Pro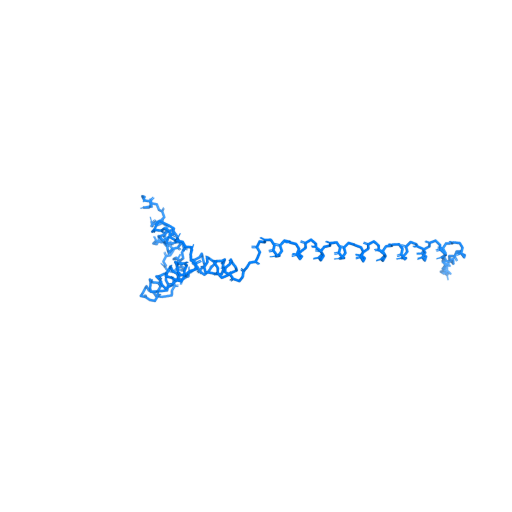tein AF-A0A8X6WKU8-F1 (afdb_monomer)

Structure (mmCIF, N/CA/C/O backbone):
data_AF-A0A8X6WKU8-F1
#
_entry.id   AF-A0A8X6WKU8-F1
#
loop_
_atom_site.group_PDB
_atom_site.id
_atom_site.type_symbol
_atom_site.label_atom_id
_atom_site.label_alt_id
_atom_site.label_comp_id
_atom_site.label_asym_id
_atom_site.label_entity_id
_atom_site.label_seq_id
_atom_site.pdbx_PDB_ins_code
_atom_site.Cartn_x
_atom_site.Cartn_y
_atom_site.Cartn_z
_atom_site.occupancy
_atom_site.B_iso_or_equiv
_atom_site.auth_seq_id
_atom_site.auth_comp_id
_atom_site.auth_asym_id
_atom_site.auth_atom_id
_atom_site.pdbx_PDB_model_num
ATOM 1 N N . MET A 1 1 ? 52.624 -45.228 4.695 1.00 42.59 1 MET A N 1
ATOM 2 C CA . MET A 1 1 ? 51.723 -44.140 4.248 1.00 42.59 1 MET A CA 1
ATOM 3 C C . MET A 1 1 ? 52.470 -43.246 3.261 1.00 42.59 1 MET A C 1
ATOM 5 O O . MET A 1 1 ? 53.367 -42.529 3.677 1.00 42.59 1 MET A O 1
ATOM 9 N N . ARG A 1 2 ? 52.172 -43.317 1.957 1.00 43.84 2 ARG A N 1
ATOM 10 C CA . ARG A 1 2 ? 52.645 -42.336 0.961 1.00 43.84 2 ARG A CA 1
ATOM 11 C C . ARG A 1 2 ? 51.427 -41.808 0.211 1.00 43.84 2 ARG A C 1
ATOM 13 O O . ARG A 1 2 ? 50.737 -42.576 -0.449 1.00 43.84 2 ARG A O 1
ATOM 20 N N . LEU A 1 3 ? 51.163 -40.515 0.365 1.00 50.28 3 LEU A N 1
ATOM 21 C CA . LEU A 1 3 ? 50.130 -39.777 -0.356 1.00 50.28 3 LEU A CA 1
ATOM 22 C C . LEU A 1 3 ? 50.587 -39.623 -1.814 1.00 50.28 3 LEU A C 1
ATOM 24 O O . LEU A 1 3 ? 51.510 -38.858 -2.095 1.00 50.28 3 LEU A O 1
ATOM 28 N N . SER A 1 4 ? 49.990 -40.370 -2.744 1.00 46.47 4 SER A N 1
ATOM 29 C CA . SER A 1 4 ? 50.227 -40.182 -4.178 1.00 46.47 4 SER A CA 1
ATOM 30 C C . SER A 1 4 ? 49.408 -38.991 -4.678 1.00 46.47 4 SER A C 1
ATOM 32 O O . SER A 1 4 ? 48.246 -39.101 -5.063 1.00 46.47 4 SER A O 1
ATOM 34 N N . GLY A 1 5 ? 50.031 -37.813 -4.662 1.00 55.91 5 GLY A N 1
ATOM 35 C CA . GLY A 1 5 ? 49.502 -36.635 -5.339 1.00 55.91 5 GLY A CA 1
ATOM 36 C C . GLY A 1 5 ? 49.429 -36.878 -6.849 1.00 55.91 5 GLY A C 1
ATOM 37 O O . GLY A 1 5 ? 50.453 -37.086 -7.500 1.00 55.91 5 GLY A O 1
ATOM 38 N N . PHE A 1 6 ? 48.219 -36.848 -7.407 1.00 61.03 6 PHE A N 1
ATOM 39 C CA . PHE A 1 6 ? 47.979 -36.909 -8.849 1.00 61.03 6 PHE A CA 1
ATOM 40 C C . PHE A 1 6 ? 48.657 -35.716 -9.548 1.00 61.03 6 PHE A C 1
ATOM 42 O O . PHE A 1 6 ? 48.193 -34.579 -9.446 1.00 61.03 6 PHE A O 1
ATOM 49 N N . ARG A 1 7 ? 49.747 -35.960 -10.289 1.00 67.62 7 ARG A N 1
ATOM 50 C CA . ARG A 1 7 ? 50.308 -34.967 -11.217 1.00 67.62 7 ARG A CA 1
ATOM 51 C C . ARG A 1 7 ? 49.479 -34.981 -12.498 1.00 67.62 7 ARG A C 1
ATOM 53 O O . ARG A 1 7 ? 49.448 -35.983 -13.206 1.00 67.62 7 ARG A O 1
ATOM 60 N N . LYS A 1 8 ? 48.794 -33.873 -12.786 1.00 73.56 8 LYS A N 1
ATOM 61 C CA . LYS A 1 8 ? 48.066 -33.686 -14.051 1.00 73.56 8 LYS A CA 1
ATOM 62 C C . LYS A 1 8 ? 49.059 -33.652 -15.215 1.00 73.56 8 LYS A C 1
ATOM 64 O O . LYS A 1 8 ? 50.127 -33.057 -15.090 1.00 73.56 8 LYS A O 1
ATOM 69 N N . THR A 1 9 ? 48.707 -34.271 -16.339 1.00 82.19 9 THR A N 1
ATOM 70 C CA . THR A 1 9 ? 49.540 -34.237 -17.553 1.00 82.19 9 THR A CA 1
ATOM 71 C C . THR A 1 9 ? 49.476 -32.859 -18.221 1.00 82.19 9 THR A C 1
ATOM 73 O O . THR A 1 9 ? 48.508 -32.118 -18.039 1.00 82.19 9 THR A O 1
ATOM 76 N N . GLN A 1 10 ? 50.478 -32.504 -19.031 1.00 78.12 10 GLN A N 1
ATOM 77 C CA . GLN A 1 10 ? 50.526 -31.210 -19.731 1.00 78.12 10 GLN A CA 1
ATOM 78 C C . GLN A 1 10 ? 49.268 -30.959 -20.585 1.00 78.12 10 GLN A C 1
ATOM 80 O O . GLN A 1 10 ? 48.704 -29.865 -20.581 1.00 78.12 10 GLN A O 1
ATOM 85 N N . THR A 1 11 ? 48.757 -32.003 -21.240 1.00 80.50 11 THR A N 1
ATOM 86 C CA . THR A 1 11 ? 47.505 -31.965 -22.010 1.00 80.50 11 THR A CA 1
ATOM 87 C C . THR A 1 1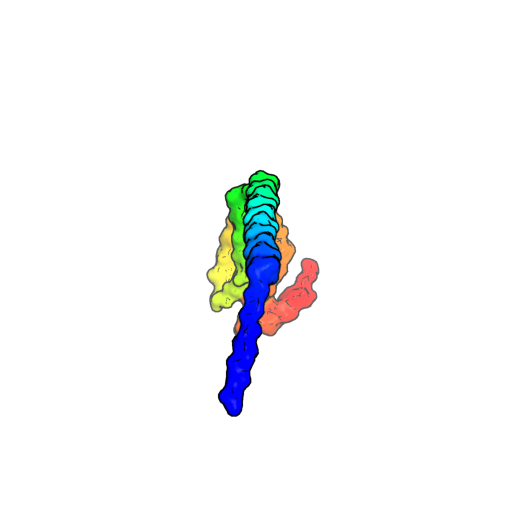1 ? 46.281 -31.715 -21.118 1.00 80.50 11 THR A C 1
ATOM 89 O O . THR A 1 11 ? 45.379 -30.957 -21.484 1.00 80.50 11 THR A O 1
ATOM 92 N N . GLN A 1 12 ? 46.245 -32.293 -19.912 1.00 79.81 12 GLN A N 1
ATOM 93 C CA . GLN A 1 12 ? 45.181 -32.028 -18.937 1.00 79.81 12 GLN A CA 1
ATOM 94 C C . GLN A 1 12 ? 45.238 -30.595 -18.392 1.00 79.81 12 GLN A C 1
ATOM 96 O O . GLN A 1 12 ? 44.200 -29.978 -18.168 1.00 79.81 12 GLN A O 1
ATOM 101 N N . LEU A 1 13 ? 46.433 -30.032 -18.210 1.00 79.25 13 LEU A N 1
ATOM 102 C CA . LEU A 1 13 ? 46.590 -28.638 -17.787 1.00 79.25 13 LEU A CA 1
ATOM 103 C C . LEU A 1 13 ? 46.118 -27.660 -18.871 1.00 79.25 13 LEU A C 1
ATOM 105 O O . LEU A 1 13 ? 45.383 -26.721 -18.568 1.00 79.25 13 LEU A O 1
ATOM 109 N N . HIS A 1 14 ? 46.463 -27.913 -20.135 1.00 82.94 14 HIS A N 1
ATOM 110 C CA . HIS A 1 14 ? 46.029 -27.080 -21.258 1.00 82.94 14 HIS A CA 1
ATOM 111 C C . HIS A 1 14 ? 44.503 -27.100 -21.444 1.00 82.94 14 HIS A C 1
ATOM 113 O O . HIS A 1 14 ? 43.871 -26.052 -21.575 1.00 82.94 14 HIS A O 1
ATOM 119 N N . THR A 1 15 ? 43.885 -28.283 -21.377 1.00 83.50 15 THR A N 1
ATOM 120 C CA . THR A 1 15 ? 42.422 -28.428 -21.496 1.00 83.50 15 THR A CA 1
ATOM 121 C C . THR A 1 15 ? 41.668 -27.778 -20.333 1.00 83.50 15 THR A C 1
ATOM 123 O O . THR A 1 15 ? 40.632 -27.149 -20.552 1.00 83.50 15 THR A O 1
ATOM 126 N N . LEU A 1 16 ? 42.190 -27.858 -19.105 1.00 86.38 16 LEU A N 1
ATOM 127 C CA . LEU A 1 16 ? 41.624 -27.149 -17.952 1.00 86.38 16 LEU A CA 1
ATOM 128 C C . LEU A 1 16 ? 41.772 -25.626 -18.071 1.00 86.38 16 LEU A C 1
ATOM 130 O O . LEU A 1 16 ? 40.830 -24.901 -17.750 1.00 86.38 16 LEU A O 1
ATOM 134 N N . SER A 1 17 ? 42.916 -25.143 -18.563 1.00 87.31 17 SER A N 1
ATOM 135 C CA . SER A 1 17 ? 43.144 -23.717 -18.828 1.00 87.31 17 SER A CA 1
ATOM 136 C C . SER A 1 17 ? 42.150 -23.179 -19.863 1.00 87.31 17 SER A C 1
ATOM 138 O O . SER A 1 17 ? 41.471 -22.183 -19.612 1.00 87.31 17 SER A O 1
ATOM 140 N N . TYR A 1 18 ? 41.972 -23.895 -20.977 1.00 87.25 18 TYR A N 1
ATOM 141 C CA . TYR A 1 18 ? 41.017 -23.535 -22.026 1.00 87.25 18 TYR A CA 1
ATOM 142 C C . TYR A 1 18 ? 39.564 -23.508 -21.523 1.00 87.25 18 TYR A C 1
ATOM 144 O O . TYR A 1 18 ? 38.839 -22.543 -21.762 1.00 87.25 18 TYR A O 1
ATOM 152 N N . ARG A 1 19 ? 39.145 -24.522 -20.750 1.00 88.38 19 ARG A N 1
ATOM 153 C CA . ARG A 1 19 ? 37.810 -24.557 -20.124 1.00 88.38 19 ARG A CA 1
ATOM 154 C C . ARG A 1 19 ? 37.587 -23.385 -19.169 1.00 88.38 19 ARG A C 1
ATOM 156 O O . ARG A 1 19 ? 36.532 -22.761 -19.214 1.00 88.38 19 ARG A O 1
ATOM 163 N N . SER A 1 20 ? 38.581 -23.058 -18.343 1.00 88.19 20 SER A N 1
ATOM 164 C CA . SER A 1 20 ? 38.511 -21.916 -17.422 1.00 88.19 20 SER A CA 1
ATOM 165 C C . SER A 1 20 ? 38.344 -20.588 -18.171 1.00 88.19 20 SER A C 1
ATOM 167 O O . SER A 1 20 ? 37.518 -19.758 -17.793 1.00 88.19 20 SER A O 1
ATOM 169 N N . GLN A 1 21 ? 39.058 -20.402 -19.285 1.00 86.31 21 GLN A N 1
ATOM 170 C CA . GLN A 1 21 ? 38.918 -19.213 -20.131 1.00 86.31 21 GLN A CA 1
ATOM 171 C C . GLN A 1 21 ? 37.552 -19.135 -20.824 1.00 86.31 21 GLN A C 1
ATOM 173 O O . GLN A 1 21 ? 36.961 -18.057 -20.867 1.00 86.31 21 GLN A O 1
ATOM 178 N N . MET A 1 22 ? 37.022 -20.255 -21.327 1.00 86.44 22 MET A N 1
ATOM 179 C CA . MET A 1 22 ? 35.678 -20.295 -21.915 1.00 86.44 22 MET A CA 1
ATOM 180 C C . MET A 1 22 ? 34.593 -19.932 -20.900 1.00 86.44 22 MET A C 1
ATOM 182 O O . MET A 1 22 ? 33.739 -19.107 -21.205 1.00 86.44 22 MET A O 1
ATOM 186 N N . ILE A 1 23 ? 34.644 -20.491 -19.687 1.00 88.25 23 ILE A N 1
ATOM 187 C CA . ILE A 1 23 ? 33.664 -20.190 -18.633 1.00 88.25 23 ILE A CA 1
ATOM 188 C C . ILE A 1 23 ? 33.696 -18.699 -18.279 1.00 88.25 23 ILE A C 1
ATOM 190 O O . ILE A 1 23 ? 32.643 -18.076 -18.185 1.00 88.25 23 ILE A O 1
ATOM 194 N N . LYS A 1 24 ? 34.891 -18.103 -18.157 1.00 82.50 24 LYS A N 1
ATOM 195 C CA . LYS A 1 24 ? 35.031 -16.655 -17.931 1.00 82.50 24 LYS A CA 1
ATOM 196 C C . LYS A 1 24 ? 34.412 -15.828 -19.059 1.00 82.50 24 LYS A C 1
ATOM 198 O O . LYS A 1 24 ? 33.723 -14.855 -18.777 1.00 82.50 24 LYS A O 1
ATOM 203 N N . ARG A 1 25 ? 34.622 -16.218 -20.322 1.00 75.38 25 ARG A N 1
ATOM 204 C CA . ARG A 1 25 ? 34.016 -15.536 -21.479 1.00 75.38 25 ARG A C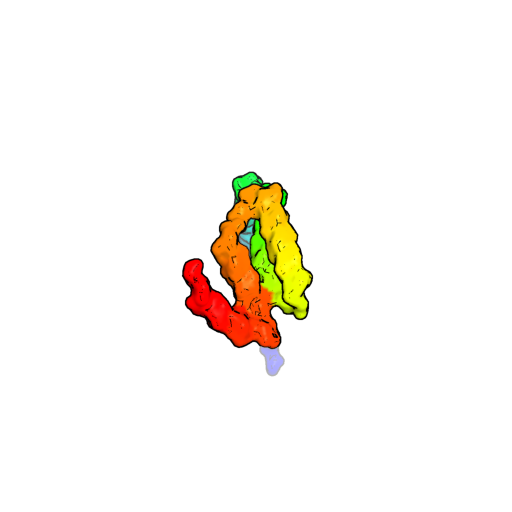A 1
ATOM 205 C C . ARG A 1 25 ? 32.495 -15.658 -21.479 1.00 75.38 25 ARG A C 1
ATOM 207 O O . ARG A 1 25 ? 31.827 -14.657 -21.679 1.00 75.38 25 ARG A O 1
ATOM 214 N N . LEU A 1 26 ? 31.955 -16.846 -21.202 1.00 84.88 26 LEU A N 1
ATOM 215 C CA . LEU A 1 26 ? 30.508 -17.063 -21.107 1.00 84.88 26 LEU A CA 1
ATOM 216 C C . LEU A 1 26 ? 29.881 -16.244 -19.974 1.00 84.88 26 LEU A C 1
ATOM 218 O O . LEU A 1 26 ? 28.814 -15.671 -20.169 1.00 84.88 26 LEU A O 1
ATOM 222 N N . HIS A 1 27 ? 30.547 -16.156 -18.819 1.00 76.31 27 HIS A N 1
ATOM 223 C CA . HIS A 1 27 ? 30.094 -15.326 -17.703 1.00 76.31 27 HIS A CA 1
ATOM 224 C C . HIS A 1 27 ? 30.062 -13.845 -18.082 1.00 76.31 27 HIS A C 1
ATOM 226 O O . HIS A 1 27 ? 29.038 -13.199 -17.901 1.00 76.31 27 HIS A O 1
ATOM 232 N N . PHE A 1 28 ? 31.140 -13.337 -18.685 1.00 75.44 28 PHE A N 1
ATOM 233 C CA . PHE A 1 28 ? 31.212 -11.955 -19.156 1.00 75.44 28 PHE A CA 1
ATOM 234 C C . PHE A 1 28 ? 30.120 -11.652 -20.196 1.00 75.44 28 PHE A C 1
ATOM 236 O O . PHE A 1 28 ? 29.408 -10.662 -20.081 1.00 75.44 28 PHE A O 1
ATOM 243 N N . THR A 1 29 ? 29.891 -12.561 -21.153 1.00 87.69 29 THR A N 1
ATOM 244 C CA . THR A 1 29 ? 28.787 -12.441 -22.118 1.00 87.69 29 THR A CA 1
ATOM 245 C C . THR A 1 29 ? 27.416 -12.449 -21.436 1.00 87.69 29 THR A C 1
ATOM 247 O O . THR A 1 29 ? 26.528 -11.702 -21.839 1.00 87.69 29 THR A O 1
ATOM 250 N N . ALA A 1 30 ? 27.214 -13.269 -20.403 1.00 89.81 30 ALA A N 1
ATOM 251 C CA . ALA A 1 30 ? 25.964 -13.288 -19.650 1.00 89.81 30 ALA A CA 1
ATOM 252 C C . ALA A 1 30 ? 25.747 -11.990 -18.853 1.00 89.81 30 ALA A C 1
ATOM 254 O O . ALA A 1 30 ? 24.632 -11.471 -18.849 1.00 89.81 30 ALA A O 1
ATOM 255 N N . GLU A 1 31 ? 26.792 -11.444 -18.228 1.00 90.25 31 GLU A N 1
ATOM 256 C CA . GLU A 1 31 ? 26.749 -10.165 -17.508 1.00 90.25 31 GLU A CA 1
ATOM 257 C C . GLU A 1 31 ? 26.443 -8.991 -18.445 1.00 90.25 31 GLU A C 1
ATOM 259 O O . GLU A 1 31 ? 25.559 -8.184 -18.147 1.00 90.25 31 GLU A O 1
ATOM 264 N N . ASP A 1 32 ? 27.098 -8.930 -19.606 1.00 93.88 32 ASP A N 1
ATOM 265 C CA . ASP A 1 32 ? 26.839 -7.903 -20.618 1.00 93.88 32 ASP A CA 1
ATOM 266 C C . ASP A 1 32 ? 25.404 -7.990 -21.151 1.00 93.88 32 ASP A C 1
ATOM 268 O O . ASP A 1 32 ? 24.694 -6.983 -21.220 1.00 93.88 32 ASP A O 1
ATOM 272 N N . ASN A 1 33 ? 24.934 -9.204 -21.455 1.00 93.06 33 ASN A N 1
ATOM 273 C CA . ASN A 1 33 ? 23.561 -9.434 -21.900 1.00 93.06 33 ASN A CA 1
ATOM 274 C C . ASN A 1 33 ? 22.540 -9.036 -20.825 1.00 93.06 33 ASN A C 1
ATOM 276 O O . ASN A 1 33 ? 21.526 -8.410 -21.143 1.00 93.06 33 ASN A O 1
ATOM 280 N N . ALA A 1 34 ? 22.806 -9.362 -19.557 1.00 93.50 34 ALA A N 1
ATOM 281 C CA . ALA A 1 34 ? 21.955 -8.978 -18.436 1.00 93.50 34 ALA A CA 1
ATOM 282 C C . ALA A 1 34 ? 21.900 -7.454 -18.272 1.00 93.50 34 ALA A C 1
ATOM 284 O O . ALA A 1 34 ? 20.816 -6.893 -18.105 1.00 93.50 34 ALA A O 1
ATOM 285 N N . LYS A 1 35 ? 23.043 -6.770 -18.389 1.00 93.88 35 LYS A N 1
ATOM 286 C CA . LYS A 1 35 ? 23.121 -5.308 -18.317 1.00 93.88 35 LYS A CA 1
ATOM 287 C C . LYS A 1 35 ? 22.359 -4.641 -19.461 1.00 93.88 35 LYS A C 1
ATOM 289 O O . LYS A 1 35 ? 21.557 -3.748 -19.213 1.00 93.88 35 LYS A O 1
ATOM 294 N N . MET A 1 36 ? 22.544 -5.106 -20.696 1.00 93.38 36 MET A N 1
ATOM 295 C CA . MET A 1 36 ? 21.814 -4.583 -21.856 1.00 93.38 36 MET A CA 1
ATOM 296 C C . MET A 1 36 ? 20.303 -4.803 -21.740 1.00 93.38 36 MET A C 1
ATOM 298 O O . MET A 1 36 ? 19.519 -3.923 -22.101 1.00 93.38 36 MET A O 1
ATOM 302 N N . LEU A 1 37 ? 19.882 -5.969 -21.242 1.00 88.75 37 LEU A N 1
ATOM 303 C CA . LEU A 1 37 ? 18.472 -6.262 -20.998 1.00 88.75 37 LEU A CA 1
ATOM 304 C C . LEU A 1 37 ? 17.897 -5.343 -19.915 1.00 88.75 37 LEU A C 1
ATOM 306 O O . LEU A 1 37 ? 16.831 -4.765 -20.117 1.00 88.75 37 LEU A O 1
ATOM 310 N N . TRP A 1 38 ? 18.613 -5.168 -18.803 1.00 88.44 38 TRP A N 1
ATOM 311 C CA . TRP A 1 38 ? 18.223 -4.243 -17.742 1.00 88.44 38 TRP A CA 1
ATOM 312 C C . TRP A 1 38 ? 18.104 -2.806 -18.251 1.00 88.44 38 TRP A C 1
ATOM 314 O O . TRP A 1 38 ? 17.099 -2.150 -17.990 1.00 88.44 38 TRP A O 1
ATOM 324 N N . ASP A 1 39 ? 19.080 -2.326 -19.021 1.00 89.06 39 ASP A N 1
ATOM 325 C CA . ASP A 1 39 ? 19.062 -0.975 -19.578 1.00 89.06 39 ASP A CA 1
ATOM 326 C C . ASP A 1 39 ? 17.850 -0.763 -20.495 1.00 89.06 39 ASP A C 1
ATOM 328 O O . ASP A 1 39 ? 17.188 0.270 -20.389 1.00 89.06 39 ASP A O 1
ATOM 332 N N . LYS A 1 40 ? 17.505 -1.756 -21.331 1.00 90.31 40 LYS A N 1
ATOM 333 C CA . LYS A 1 40 ? 16.287 -1.728 -22.155 1.00 90.31 40 LYS A CA 1
ATOM 334 C C . LYS A 1 40 ? 15.024 -1.698 -21.299 1.00 90.31 40 LYS A C 1
ATOM 336 O O . LYS A 1 40 ? 14.201 -0.815 -21.497 1.00 90.31 40 LYS A O 1
ATOM 341 N N . ILE A 1 41 ? 14.888 -2.601 -20.325 1.00 85.50 41 ILE A N 1
ATOM 342 C CA . ILE A 1 41 ? 13.731 -2.633 -19.411 1.00 85.50 41 ILE A CA 1
ATOM 343 C C . ILE A 1 41 ? 13.575 -1.284 -18.706 1.00 85.50 41 ILE A C 1
ATOM 345 O O . ILE A 1 41 ? 12.484 -0.721 -18.681 1.00 85.50 41 ILE A O 1
ATOM 349 N N . ARG A 1 42 ? 14.671 -0.737 -18.176 1.00 83.31 42 ARG A N 1
ATOM 350 C CA . ARG A 1 42 ? 14.673 0.543 -17.475 1.00 83.31 42 ARG A CA 1
ATOM 351 C C . ARG A 1 42 ? 14.258 1.687 -18.392 1.00 83.31 42 ARG A C 1
ATOM 353 O O . ARG A 1 42 ? 13.370 2.436 -18.028 1.00 83.31 42 ARG A O 1
ATOM 360 N N . VAL A 1 43 ? 14.851 1.823 -19.577 1.00 84.44 43 VAL A N 1
ATOM 361 C CA . VAL A 1 43 ? 14.494 2.914 -20.503 1.00 84.44 43 VAL A CA 1
ATOM 362 C C . VAL A 1 43 ? 13.057 2.776 -21.021 1.00 84.44 43 VAL A C 1
ATOM 364 O O . VAL A 1 43 ? 12.398 3.785 -21.248 1.00 84.44 43 VAL A O 1
ATOM 367 N N . THR A 1 44 ? 12.555 1.550 -21.197 1.00 82.88 44 THR A N 1
ATOM 368 C CA . THR A 1 44 ? 11.192 1.302 -21.690 1.00 82.88 44 THR A CA 1
ATOM 369 C C . THR A 1 44 ? 10.116 1.494 -20.619 1.00 82.88 44 THR A C 1
ATOM 371 O O . THR A 1 44 ? 9.039 1.986 -20.942 1.00 82.88 44 THR A O 1
ATOM 374 N N . PHE A 1 45 ? 10.376 1.108 -19.366 1.00 77.50 45 PHE A N 1
ATOM 375 C CA . PHE A 1 45 ? 9.334 1.011 -18.334 1.00 77.50 45 PHE A CA 1
ATOM 376 C C . PHE A 1 45 ? 9.591 1.840 -17.070 1.00 77.50 45 PHE A C 1
ATOM 378 O O . PHE A 1 45 ? 8.652 2.068 -16.312 1.00 77.50 45 PHE A O 1
ATOM 385 N N . LEU A 1 46 ? 10.824 2.286 -16.812 1.00 75.56 46 LEU A N 1
ATOM 386 C CA . LEU A 1 46 ? 11.171 3.021 -15.594 1.00 75.56 46 LEU A CA 1
ATOM 387 C C . LEU A 1 46 ? 11.348 4.511 -15.895 1.00 75.56 46 LEU A C 1
ATOM 389 O O . LEU A 1 46 ? 12.300 4.946 -16.539 1.00 75.56 46 LEU A O 1
ATOM 393 N N . GLY A 1 47 ? 10.426 5.306 -15.363 1.00 75.31 47 GLY A N 1
ATOM 394 C CA . GLY A 1 47 ? 10.571 6.749 -15.229 1.00 75.31 47 GLY A CA 1
ATOM 395 C C . GLY A 1 47 ? 10.468 7.138 -13.760 1.00 75.31 47 GLY A C 1
ATOM 396 O O . GLY A 1 47 ? 9.765 6.486 -12.991 1.00 75.31 47 GLY A O 1
ATOM 397 N N . GLN A 1 48 ? 11.096 8.250 -13.373 1.00 74.19 48 GLN A N 1
ATOM 398 C CA . GLN A 1 48 ? 11.051 8.748 -11.991 1.00 74.19 48 GLN A CA 1
ATOM 399 C C . GLN A 1 48 ? 9.609 8.928 -11.465 1.00 74.19 48 GLN A C 1
ATOM 401 O O . GLN A 1 48 ? 9.371 8.865 -10.262 1.00 74.19 48 GLN A O 1
ATOM 406 N N . GLY A 1 49 ? 8.635 9.156 -12.355 1.00 81.75 49 GLY A N 1
ATOM 407 C CA . GLY A 1 49 ? 7.213 9.194 -12.010 1.00 81.75 49 GLY A CA 1
ATOM 408 C C . GLY A 1 49 ? 6.638 7.833 -11.603 1.00 81.75 49 GLY A C 1
ATOM 409 O O . GLY A 1 49 ? 5.904 7.769 -10.620 1.00 81.75 49 GLY A O 1
ATOM 410 N N . GLU A 1 50 ? 6.999 6.753 -12.300 1.00 82.94 50 GLU A N 1
ATOM 411 C CA . GLU A 1 50 ? 6.524 5.393 -12.007 1.00 82.94 50 GLU A CA 1
ATOM 412 C C . GLU A 1 50 ? 7.112 4.865 -10.696 1.00 82.94 50 GLU A C 1
ATOM 414 O O . GLU A 1 50 ? 6.373 4.348 -9.858 1.00 82.94 50 GLU A O 1
ATOM 419 N N . ASP A 1 51 ? 8.400 5.113 -10.440 1.00 84.69 51 ASP A N 1
ATOM 420 C CA . ASP A 1 51 ? 9.031 4.762 -9.161 1.00 84.69 51 ASP A CA 1
ATOM 421 C C . ASP A 1 51 ? 8.328 5.462 -7.987 1.00 84.69 51 ASP A C 1
ATOM 423 O O . ASP A 1 51 ? 7.959 4.836 -6.993 1.00 84.69 51 ASP A O 1
ATOM 427 N N . ARG A 1 52 ? 8.029 6.761 -8.133 1.00 85.81 52 ARG A N 1
ATOM 428 C CA . ARG A 1 52 ? 7.302 7.529 -7.110 1.00 85.81 52 ARG A CA 1
ATOM 429 C C . ARG A 1 52 ? 5.880 7.008 -6.887 1.00 85.81 52 ARG A C 1
ATOM 431 O O . ARG A 1 52 ? 5.408 7.041 -5.747 1.00 85.81 52 ARG A O 1
ATOM 438 N N . LYS A 1 53 ? 5.189 6.540 -7.936 1.00 88.81 53 LYS A N 1
ATOM 439 C CA . LYS A 1 53 ? 3.866 5.899 -7.811 1.00 88.81 53 LYS A CA 1
ATOM 440 C C . LYS A 1 53 ? 3.970 4.593 -7.028 1.00 88.81 53 LYS A C 1
ATOM 442 O O . LYS A 1 53 ? 3.175 4.379 -6.115 1.00 88.81 53 LYS A O 1
ATOM 447 N N . ILE A 1 54 ? 4.964 3.757 -7.334 1.00 88.12 54 ILE A N 1
ATOM 448 C CA . ILE A 1 54 ? 5.220 2.497 -6.620 1.00 88.12 54 ILE A CA 1
ATOM 449 C C . ILE A 1 54 ? 5.522 2.770 -5.142 1.00 88.12 54 ILE A C 1
ATOM 451 O O . ILE A 1 54 ? 4.949 2.114 -4.268 1.00 88.12 54 ILE A O 1
ATOM 455 N N . ASP A 1 55 ? 6.348 3.771 -4.844 1.00 90.88 55 ASP A N 1
ATOM 456 C CA . ASP A 1 55 ? 6.670 4.163 -3.471 1.00 90.88 55 ASP A CA 1
ATOM 457 C C . ASP A 1 55 ? 5.432 4.635 -2.703 1.00 90.88 55 ASP A C 1
ATOM 459 O O . ASP A 1 55 ? 5.189 4.192 -1.579 1.00 90.88 55 ASP A O 1
ATOM 463 N N . ALA A 1 56 ? 4.608 5.494 -3.311 1.00 91.50 56 ALA A N 1
ATOM 464 C CA . ALA A 1 56 ? 3.362 5.955 -2.703 1.00 91.50 56 ALA A CA 1
ATOM 465 C C . ALA A 1 56 ? 2.369 4.795 -2.481 1.00 91.50 56 ALA A C 1
ATOM 467 O O . ALA A 1 56 ? 1.732 4.709 -1.428 1.00 91.50 56 ALA A O 1
ATOM 468 N N . ALA A 1 57 ? 2.293 3.849 -3.423 1.00 89.62 57 ALA A N 1
ATOM 469 C CA . ALA A 1 57 ? 1.491 2.633 -3.294 1.00 89.62 57 ALA A CA 1
ATOM 470 C C . ALA A 1 57 ? 1.955 1.743 -2.152 1.00 89.62 57 ALA A C 1
ATOM 472 O O . ALA A 1 57 ? 1.137 1.222 -1.389 1.00 89.62 57 ALA A O 1
ATOM 473 N N . ASN A 1 58 ? 3.264 1.583 -2.006 1.00 92.81 58 ASN A N 1
ATOM 474 C CA . ASN A 1 58 ? 3.840 0.825 -0.911 1.00 92.81 58 ASN A CA 1
ATOM 475 C C . ASN A 1 58 ? 3.612 1.520 0.433 1.00 92.81 58 ASN A C 1
ATOM 477 O O . ASN A 1 58 ? 3.292 0.836 1.406 1.00 92.81 58 ASN A O 1
ATOM 481 N N . GLU A 1 59 ? 3.693 2.849 0.487 1.00 94.19 59 GLU A N 1
ATOM 482 C CA . GLU A 1 59 ? 3.375 3.631 1.684 1.00 94.19 59 GLU A CA 1
ATOM 483 C C . GLU A 1 59 ? 1.919 3.402 2.128 1.00 94.19 59 GLU A C 1
ATOM 485 O O . GLU A 1 59 ? 1.665 3.130 3.304 1.00 94.19 59 GLU A O 1
ATOM 490 N N . LEU A 1 60 ? 0.967 3.406 1.183 1.00 93.12 60 LEU A N 1
ATOM 491 C CA . LEU A 1 60 ? -0.446 3.142 1.467 1.00 93.12 60 LEU A CA 1
ATOM 492 C C . LEU A 1 60 ? -0.679 1.701 1.940 1.00 93.12 60 LEU A C 1
ATOM 494 O O . LEU A 1 60 ? -1.356 1.471 2.943 1.00 93.12 60 LEU A O 1
ATOM 498 N N . LYS A 1 61 ? -0.097 0.718 1.241 1.00 92.19 61 LYS A N 1
ATOM 499 C CA . LYS A 1 61 ? -0.244 -0.715 1.551 1.00 92.19 61 LYS A CA 1
ATOM 500 C C . LYS A 1 61 ? 0.275 -1.079 2.939 1.00 92.19 61 LYS A C 1
ATOM 502 O O . LYS A 1 61 ? -0.274 -1.980 3.574 1.00 92.19 61 LYS A O 1
ATOM 507 N N . HIS A 1 62 ? 1.312 -0.388 3.402 1.00 93.81 62 HIS A N 1
ATOM 508 C CA . HIS A 1 62 ? 1.985 -0.671 4.668 1.00 93.81 62 HIS A CA 1
ATOM 509 C C . HIS A 1 62 ? 1.661 0.343 5.765 1.00 93.81 62 HIS A C 1
ATOM 511 O O . HIS A 1 62 ? 2.341 0.372 6.795 1.00 93.81 62 HIS A O 1
ATOM 517 N N . ILE A 1 63 ? 0.613 1.151 5.589 1.00 92.81 63 ILE A N 1
ATOM 518 C CA . ILE A 1 63 ? 0.178 2.076 6.625 1.00 92.81 63 ILE A CA 1
ATOM 519 C C . ILE A 1 63 ? -0.219 1.301 7.891 1.00 92.81 63 ILE A C 1
ATOM 521 O O . ILE A 1 63 ? -0.949 0.311 7.842 1.00 92.81 63 ILE A O 1
ATOM 525 N N . ARG A 1 64 ? 0.269 1.744 9.052 1.00 93.38 64 ARG A N 1
ATOM 526 C CA . ARG A 1 64 ? -0.015 1.125 10.356 1.00 93.38 64 ARG A CA 1
ATOM 527 C C . ARG A 1 64 ? -0.547 2.156 11.336 1.00 93.38 64 ARG A C 1
ATOM 529 O O . ARG A 1 64 ? -0.052 3.286 11.384 1.00 93.38 64 ARG A O 1
ATOM 536 N N . ILE A 1 65 ? -1.531 1.752 12.130 1.00 95.25 65 ILE A N 1
ATOM 537 C CA . ILE A 1 65 ? -2.108 2.611 13.163 1.00 95.25 65 ILE A CA 1
ATOM 538 C C . ILE A 1 65 ? -1.142 2.787 14.343 1.00 95.25 65 ILE A C 1
ATOM 540 O O . ILE A 1 65 ? -0.545 1.828 14.828 1.00 95.25 65 ILE A O 1
ATOM 544 N N . LYS A 1 66 ? -0.993 4.036 14.801 1.00 89.19 66 LYS A N 1
ATOM 545 C CA . LYS A 1 66 ? -0.332 4.390 16.072 1.00 89.19 66 LYS A CA 1
ATOM 546 C C . LYS A 1 66 ? -1.355 5.006 17.024 1.00 89.19 66 LYS A C 1
ATOM 548 O O . LYS A 1 66 ? -1.649 4.455 18.079 1.00 89.19 66 LYS A O 1
ATOM 553 N N . ASN A 1 67 ? -1.973 6.095 16.580 1.00 90.94 67 ASN A N 1
ATOM 554 C CA . ASN A 1 67 ? -3.194 6.662 17.140 1.00 90.94 67 ASN A CA 1
ATOM 555 C C . ASN A 1 67 ? -4.172 6.970 15.997 1.00 90.94 67 ASN A C 1
ATOM 557 O O . ASN A 1 67 ? -3.763 7.025 14.839 1.00 90.94 67 ASN A O 1
ATOM 561 N N . VAL A 1 68 ? -5.458 7.122 16.313 1.00 91.31 68 VAL A N 1
ATOM 562 C CA . VAL A 1 68 ? -6.518 7.249 15.298 1.00 91.31 68 VAL A CA 1
ATOM 563 C C . VAL A 1 68 ? -6.368 8.539 14.483 1.00 91.31 68 VAL A C 1
ATOM 565 O O . VAL A 1 68 ? -6.416 8.482 13.258 1.00 91.31 68 VAL A O 1
ATOM 568 N N . GLY A 1 69 ? -6.129 9.678 15.141 1.00 93.31 69 GLY A N 1
ATOM 569 C CA . GLY A 1 69 ? -6.041 10.984 14.478 1.0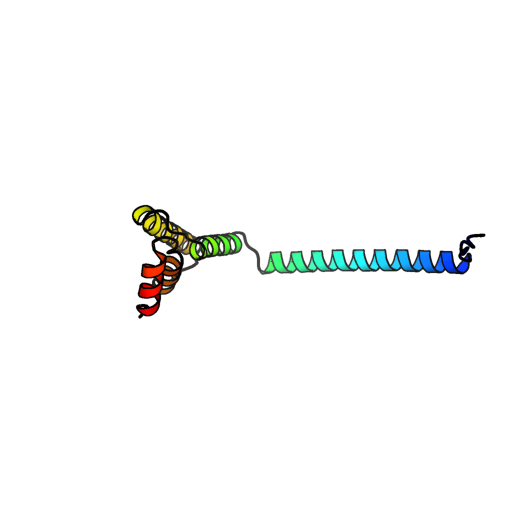0 93.31 69 GLY A CA 1
ATOM 570 C C . GLY A 1 69 ? -4.904 11.060 13.456 1.00 93.31 69 GLY A C 1
ATOM 571 O O . GLY A 1 69 ? -5.139 11.337 12.281 1.00 93.31 69 GLY A O 1
ATOM 572 N N . GLU A 1 70 ? -3.678 10.722 13.866 1.00 93.50 70 GLU A N 1
ATOM 573 C CA . GLU A 1 70 ? -2.532 10.659 12.952 1.00 93.50 70 GLU A CA 1
ATOM 574 C C . GLU A 1 70 ? -2.719 9.612 11.863 1.00 93.50 70 GLU A C 1
ATOM 576 O O . GLU A 1 70 ? -2.210 9.779 10.758 1.00 93.50 70 GLU A O 1
ATOM 581 N N . TYR A 1 71 ? -3.398 8.508 12.171 1.00 94.81 71 TYR A N 1
ATOM 582 C CA . TYR A 1 71 ? -3.585 7.429 11.217 1.00 94.81 71 TYR A CA 1
ATOM 583 C C . TYR A 1 71 ? -4.461 7.855 10.040 1.00 94.81 71 TYR A C 1
ATOM 585 O O . TYR A 1 71 ? -4.064 7.662 8.891 1.00 94.81 71 TYR A O 1
ATOM 593 N N . ILE A 1 72 ? -5.598 8.496 10.321 1.00 94.50 72 ILE A N 1
ATOM 594 C CA . ILE A 1 72 ? -6.485 9.033 9.284 1.00 94.50 72 ILE A CA 1
ATOM 595 C C . ILE A 1 72 ? -5.783 10.146 8.502 1.00 94.50 72 ILE A C 1
ATOM 597 O O . ILE A 1 72 ? -5.759 10.102 7.274 1.00 94.50 72 ILE A O 1
ATOM 601 N N . ALA A 1 73 ? -5.128 11.088 9.190 1.00 95.25 73 ALA A N 1
ATOM 602 C CA . ALA A 1 73 ? -4.382 12.160 8.531 1.00 95.25 73 ALA A CA 1
ATOM 603 C C . ALA A 1 73 ? -3.275 11.617 7.609 1.00 95.25 73 ALA A C 1
ATOM 605 O O . ALA A 1 73 ? -3.082 12.112 6.499 1.00 95.25 73 ALA A O 1
ATOM 606 N N . ARG A 1 74 ? -2.565 10.563 8.035 1.00 95.12 74 ARG A N 1
ATOM 607 C CA . ARG A 1 74 ? -1.518 9.913 7.237 1.00 95.12 74 ARG A CA 1
ATOM 608 C C . ARG A 1 74 ? -2.099 9.191 6.023 1.00 95.12 74 ARG A C 1
ATOM 610 O O . ARG A 1 74 ? -1.544 9.336 4.941 1.00 95.12 74 ARG A O 1
ATOM 617 N N . ALA A 1 75 ? -3.215 8.477 6.170 1.00 94.56 75 ALA A N 1
ATOM 618 C CA . ALA A 1 75 ? -3.890 7.825 5.048 1.00 94.56 75 ALA A CA 1
ATOM 619 C C . ALA A 1 75 ? -4.335 8.837 3.984 1.00 94.56 75 ALA A C 1
ATOM 621 O O . ALA A 1 75 ? -4.074 8.639 2.798 1.00 94.56 75 ALA A O 1
ATOM 622 N N . LEU A 1 76 ? -4.927 9.953 4.418 1.00 94.31 76 LEU A N 1
ATOM 623 C CA . LEU A 1 76 ? -5.330 11.045 3.532 1.00 94.31 76 LEU A CA 1
ATOM 624 C C . LEU A 1 76 ? -4.122 11.677 2.836 1.00 94.31 76 LEU A C 1
ATOM 626 O O . LEU A 1 76 ? -4.130 11.820 1.618 1.00 94.31 76 LEU A O 1
ATOM 630 N N . LYS A 1 77 ? -3.048 11.973 3.579 1.00 95.00 77 LYS A N 1
ATOM 631 C CA . LYS A 1 77 ? -1.813 12.536 3.014 1.00 95.00 77 LYS A CA 1
ATOM 632 C C . LYS A 1 77 ? -1.224 11.645 1.918 1.00 95.00 77 LYS A C 1
ATOM 634 O O . LYS A 1 77 ? -0.821 12.149 0.871 1.00 95.00 77 LYS A O 1
ATOM 639 N N . VAL A 1 78 ? -1.181 10.332 2.146 1.00 94.19 78 VAL A N 1
ATOM 640 C CA . VAL A 1 78 ? -0.703 9.373 1.141 1.00 94.19 78 VAL A CA 1
ATOM 641 C C . VAL A 1 78 ? -1.647 9.335 -0.059 1.00 94.19 78 VAL A C 1
ATOM 643 O O . VAL A 1 78 ? -1.171 9.380 -1.187 1.00 94.19 78 VAL A O 1
ATOM 646 N N . SER A 1 79 ? -2.965 9.342 0.155 1.00 93.31 79 SER A N 1
ATOM 647 C CA . SER A 1 79 ? -3.954 9.398 -0.931 1.00 93.31 79 SER A CA 1
ATOM 648 C C . SER A 1 79 ? -3.775 10.639 -1.815 1.00 93.31 79 SER A C 1
ATOM 650 O O . SER A 1 79 ? -3.745 10.526 -3.038 1.00 93.31 79 SER A O 1
ATOM 652 N N . THR A 1 80 ? -3.581 11.820 -1.217 1.00 93.69 80 THR A N 1
ATOM 653 C CA . THR A 1 80 ? -3.305 13.066 -1.952 1.00 93.69 80 THR A CA 1
ATOM 654 C C . THR A 1 80 ? -1.993 12.985 -2.729 1.00 93.69 80 THR A C 1
ATOM 656 O O . THR A 1 80 ? -1.928 13.412 -3.880 1.00 93.69 80 THR A O 1
ATOM 659 N N . LYS A 1 81 ? -0.949 12.393 -2.134 1.00 93.81 81 LYS A N 1
ATOM 660 C CA . LYS A 1 81 ? 0.331 12.150 -2.813 1.00 93.81 81 LYS A CA 1
ATOM 661 C C . LYS A 1 81 ? 0.151 11.229 -4.024 1.00 93.81 81 LYS A C 1
ATOM 663 O O . LYS A 1 81 ? 0.668 11.552 -5.088 1.00 93.81 81 LYS A O 1
ATOM 668 N N . CYS A 1 82 ? -0.613 10.142 -3.903 1.00 92.19 82 CYS A N 1
ATOM 669 C CA . CYS A 1 82 ? -0.915 9.250 -5.029 1.00 92.19 82 CYS A CA 1
ATOM 670 C C . CYS A 1 82 ? -1.613 10.014 -6.162 1.00 92.19 82 CYS A C 1
ATOM 672 O O . CYS A 1 82 ? -1.155 9.969 -7.303 1.00 92.19 82 CYS A O 1
ATOM 674 N N . HIS A 1 83 ? -2.635 10.808 -5.822 1.00 90.88 83 HIS A N 1
ATOM 675 C CA . HIS A 1 83 ? -3.365 11.626 -6.790 1.00 90.88 83 HIS A CA 1
ATOM 676 C C . HIS A 1 83 ? -2.447 12.624 -7.518 1.00 90.88 83 HIS A C 1
ATOM 678 O O . HIS A 1 83 ? -2.476 12.701 -8.742 1.00 90.88 83 HIS A O 1
ATOM 684 N N . SER A 1 84 ? -1.550 13.312 -6.798 1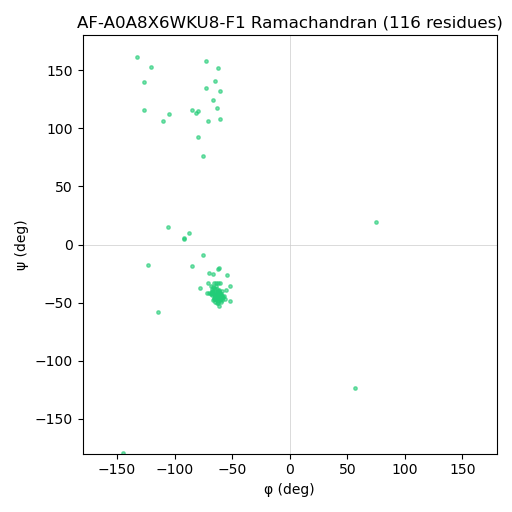.00 90.69 84 SER A N 1
ATOM 685 C CA . SER A 1 84 ? -0.573 14.234 -7.410 1.00 90.69 84 SER A CA 1
ATOM 686 C C . SER A 1 84 ? 0.417 13.559 -8.366 1.00 90.69 84 SER A C 1
ATOM 688 O O . SER A 1 84 ? 1.000 14.218 -9.221 1.00 90.69 84 SER A O 1
ATOM 690 N N . LEU A 1 85 ? 0.609 12.244 -8.232 1.00 90.38 85 LEU A N 1
ATOM 691 C CA . LEU A 1 85 ? 1.466 11.442 -9.100 1.00 90.38 85 LEU A CA 1
ATOM 692 C C . LEU A 1 85 ? 0.691 10.841 -10.283 1.00 90.38 85 LEU A C 1
ATOM 694 O O . LEU A 1 85 ? 1.261 10.065 -11.043 1.00 90.38 85 LEU A O 1
ATOM 698 N N . GLY A 1 86 ? -0.593 11.176 -10.446 1.00 87.81 86 GLY A N 1
ATOM 699 C CA . GLY A 1 86 ? -1.456 10.615 -11.486 1.00 87.81 86 GLY A CA 1
ATOM 700 C C . GLY A 1 86 ? -1.912 9.185 -11.194 1.00 87.81 86 GLY A C 1
ATOM 701 O O . GLY A 1 86 ? -2.282 8.468 -12.119 1.00 87.81 86 GLY A O 1
ATOM 702 N N . TRP A 1 87 ? -1.853 8.745 -9.932 1.00 86.50 87 TRP A N 1
ATOM 703 C CA . TRP A 1 87 ? -2.443 7.484 -9.493 1.00 86.50 87 TRP A CA 1
ATOM 704 C C . TRP A 1 87 ? -3.650 7.757 -8.599 1.00 86.50 87 TRP A C 1
ATOM 706 O O . TRP A 1 87 ? -3.530 8.173 -7.445 1.00 86.50 87 TRP A O 1
ATOM 716 N N . GLU A 1 88 ? -4.837 7.532 -9.149 1.00 87.06 88 GLU A N 1
ATOM 717 C CA . GLU A 1 88 ? -6.078 7.696 -8.411 1.00 87.06 88 GLU A CA 1
ATOM 718 C C . GLU A 1 88 ? -6.346 6.457 -7.552 1.00 87.06 88 GLU A C 1
ATOM 720 O O . GLU A 1 88 ? -6.580 5.362 -8.057 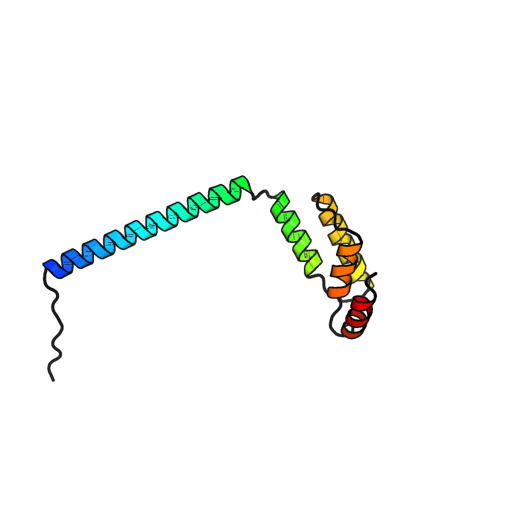1.00 87.06 88 GLU A O 1
ATOM 725 N N . VAL A 1 89 ? -6.284 6.635 -6.233 1.00 89.56 89 VAL A N 1
ATOM 726 C CA . VAL A 1 89 ? -6.684 5.609 -5.268 1.00 89.56 89 VAL A CA 1
ATOM 727 C C . VAL A 1 89 ? -8.185 5.733 -5.080 1.00 89.56 89 VAL A C 1
ATOM 729 O O . VAL A 1 89 ? -8.665 6.749 -4.571 1.00 89.56 89 VAL A O 1
ATOM 732 N N . SER A 1 90 ? -8.934 4.703 -5.463 1.00 91.00 90 SER A N 1
ATOM 733 C CA . SER A 1 90 ? -10.383 4.724 -5.279 1.00 91.00 90 SER A CA 1
ATOM 734 C C . SER A 1 90 ? -10.746 4.812 -3.786 1.00 91.00 90 SER A C 1
ATOM 736 O O . SER A 1 90 ? -10.023 4.278 -2.933 1.00 91.00 90 SER A O 1
ATOM 738 N N . PRO A 1 91 ? -11.907 5.394 -3.425 1.00 91.25 91 PRO A N 1
ATOM 739 C CA . PRO A 1 91 ? -12.385 5.371 -2.041 1.00 91.25 91 PRO A CA 1
ATOM 740 C C . PRO A 1 91 ? -12.413 3.949 -1.460 1.00 91.25 91 PRO A C 1
ATOM 742 O O . PRO A 1 91 ? -12.075 3.728 -0.296 1.00 91.25 91 PRO A O 1
ATOM 745 N N . ARG A 1 92 ? -12.742 2.957 -2.298 1.00 91.12 92 ARG A N 1
ATOM 746 C CA . ARG A 1 92 ? -12.761 1.539 -1.932 1.00 91.12 92 ARG A CA 1
ATOM 747 C C . ARG A 1 92 ? -11.373 1.000 -1.581 1.00 91.12 92 ARG A C 1
ATOM 749 O O . ARG A 1 92 ? -1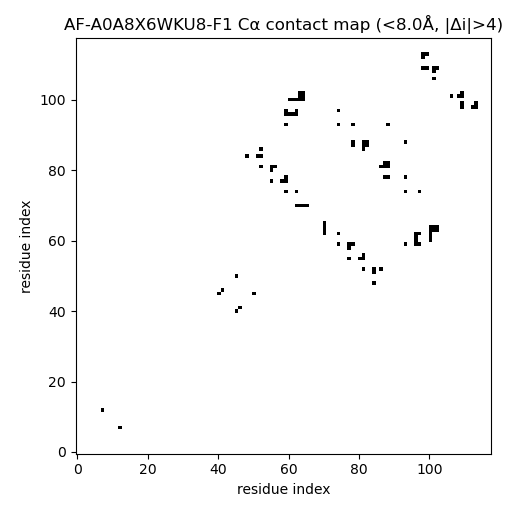1.239 0.312 -0.568 1.00 91.12 92 ARG A O 1
ATOM 756 N N . GLU A 1 93 ? -10.348 1.306 -2.373 1.00 91.25 93 GLU A N 1
ATOM 757 C CA . GLU A 1 93 ? -8.959 0.920 -2.082 1.00 91.25 93 GLU A CA 1
ATOM 758 C C . GLU A 1 93 ? -8.430 1.610 -0.826 1.00 91.25 93 GLU A C 1
ATOM 760 O O . GLU A 1 93 ? -7.792 0.965 0.014 1.00 91.25 93 GLU A O 1
ATOM 765 N N . LEU A 1 94 ? -8.751 2.893 -0.646 1.00 92.31 94 LEU A N 1
ATOM 766 C CA . LEU A 1 94 ? -8.365 3.640 0.546 1.00 92.31 94 LEU A CA 1
ATOM 767 C C . LEU A 1 94 ? -8.957 2.996 1.810 1.00 92.31 94 LEU A C 1
ATOM 769 O O . LEU A 1 94 ? -8.227 2.727 2.768 1.00 92.31 94 LEU A O 1
ATOM 773 N N . VAL A 1 95 ? -10.251 2.655 1.798 1.00 93.12 95 VAL A N 1
ATOM 774 C CA . VAL A 1 95 ? -10.913 1.908 2.887 1.00 93.12 95 VAL A CA 1
ATOM 775 C C . VAL A 1 95 ? -10.277 0.528 3.079 1.00 93.12 95 VAL A C 1
ATOM 777 O O . VAL A 1 95 ? -10.029 0.090 4.205 1.00 93.12 95 VAL A O 1
ATOM 780 N N . TYR A 1 96 ? -9.965 -0.177 1.992 1.00 93.00 96 TYR A N 1
ATOM 781 C CA . TYR A 1 96 ? -9.368 -1.505 2.063 1.00 93.00 96 TYR A CA 1
ATOM 782 C C . TYR A 1 96 ? -8.018 -1.500 2.796 1.00 93.00 96 TYR A C 1
ATOM 784 O O . TYR A 1 96 ? -7.815 -2.323 3.703 1.00 93.00 96 TYR A O 1
ATOM 792 N N . HIS A 1 97 ? -7.117 -0.584 2.427 1.00 93.38 97 HIS A N 1
ATOM 793 C CA . HIS A 1 97 ? -5.780 -0.475 3.013 1.00 93.38 97 HIS A CA 1
ATOM 794 C C . HIS A 1 97 ? -5.818 0.072 4.440 1.00 93.38 97 HIS A C 1
ATOM 796 O O . HIS A 1 97 ? -5.165 -0.491 5.320 1.00 93.38 97 HIS A O 1
ATOM 802 N N . THR A 1 98 ? -6.646 1.083 4.709 1.00 94.31 98 THR A N 1
ATOM 803 C CA . THR A 1 98 ? -6.794 1.649 6.061 1.00 94.31 98 THR A CA 1
ATOM 804 C C . THR A 1 98 ? -7.419 0.665 7.049 1.00 94.31 98 THR A C 1
ATOM 806 O O . THR A 1 98 ? -6.991 0.556 8.192 1.00 94.31 98 THR A O 1
ATOM 809 N N . VAL A 1 99 ? -8.376 -0.161 6.631 1.00 94.69 99 VAL A N 1
ATOM 810 C CA . VAL A 1 99 ? -8.875 -1.219 7.520 1.00 94.69 99 VAL A CA 1
ATOM 811 C C . VAL A 1 99 ? -7.790 -2.273 7.761 1.00 94.69 99 VAL A C 1
ATOM 813 O O . VAL A 1 99 ? -7.609 -2.711 8.894 1.00 94.69 99 VAL A O 1
ATOM 816 N N . ARG A 1 100 ? -7.022 -2.686 6.739 1.00 93.00 100 ARG A N 1
ATOM 817 C CA . ARG A 1 100 ? -5.966 -3.705 6.925 1.00 93.00 100 ARG A CA 1
ATOM 818 C C . ARG A 1 100 ? -4.765 -3.212 7.737 1.00 93.00 100 ARG A C 1
ATOM 820 O O . ARG A 1 100 ? -4.110 -4.044 8.361 1.00 93.00 100 ARG A O 1
ATOM 827 N N . GLY A 1 101 ? -4.511 -1.908 7.766 1.00 94.12 101 GLY A N 1
ATOM 828 C CA . GLY A 1 101 ? -3.452 -1.300 8.571 1.00 94.12 101 GLY A CA 1
ATOM 829 C C . GLY A 1 101 ? -3.753 -1.212 10.073 1.00 94.12 101 GLY A C 1
ATOM 830 O O . GLY A 1 101 ? -2.853 -0.911 10.864 1.00 94.12 101 GLY A O 1
ATOM 831 N N . LEU A 1 102 ? -4.989 -1.511 10.488 1.00 95.50 102 LEU A N 1
ATOM 832 C CA . LEU A 1 102 ? -5.346 -1.688 11.894 1.00 95.50 102 LEU A CA 1
ATOM 833 C C . LEU A 1 102 ? -4.652 -2.937 12.467 1.00 95.50 102 LEU A C 1
ATOM 835 O O . LEU A 1 102 ? -4.782 -4.049 11.952 1.00 95.50 102 LEU A O 1
ATOM 839 N N . ASN A 1 103 ? -3.902 -2.773 13.552 1.00 93.44 103 ASN A N 1
ATOM 840 C CA . ASN A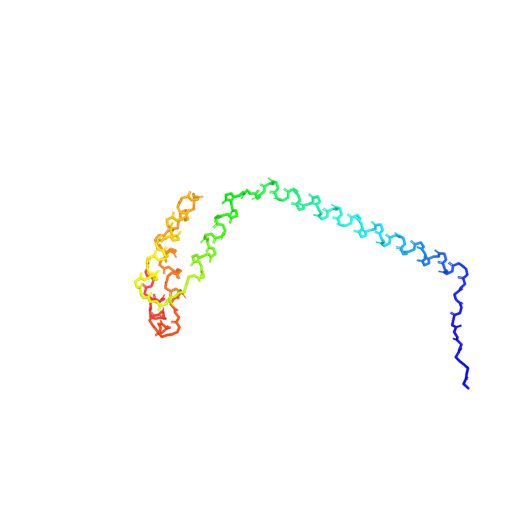 1 103 ? -3.130 -3.845 14.179 1.00 93.44 103 ASN A CA 1
ATOM 841 C C . ASN A 1 103 ? -3.103 -3.699 15.713 1.00 93.44 103 ASN A C 1
ATOM 843 O O . ASN A 1 103 ? -3.735 -2.801 16.280 1.00 93.44 103 ASN A O 1
ATOM 847 N N . GLY A 1 104 ? -2.418 -4.618 16.403 1.00 92.69 104 GLY A N 1
ATOM 848 C CA . GLY A 1 104 ? -2.296 -4.599 17.864 1.00 92.69 104 GLY A CA 1
ATOM 849 C C . GLY A 1 104 ? -3.666 -4.613 18.548 1.00 92.69 104 GLY A C 1
ATOM 850 O O . GLY A 1 104 ? -4.497 -5.480 18.263 1.00 92.69 104 GLY A O 1
ATOM 851 N N . LYS A 1 105 ? -3.941 -3.614 19.395 1.00 93.81 105 LYS A N 1
ATOM 852 C CA . LYS A 1 105 ? -5.230 -3.473 20.098 1.00 93.81 105 LYS A CA 1
ATOM 853 C C . LYS A 1 105 ? -6.443 -3.305 19.171 1.00 93.81 105 LYS A C 1
ATOM 855 O O . LYS A 1 105 ? -7.561 -3.598 19.577 1.00 93.81 105 LYS A O 1
ATOM 860 N N . PHE A 1 106 ? -6.235 -2.890 17.920 1.00 94.12 106 PHE A N 1
ATOM 861 C CA . PHE A 1 106 ? -7.302 -2.709 16.932 1.00 94.12 106 PHE A CA 1
ATOM 862 C C . PHE A 1 106 ? -7.560 -3.956 16.073 1.00 94.12 106 PHE A C 1
ATOM 864 O O . PHE A 1 106 ?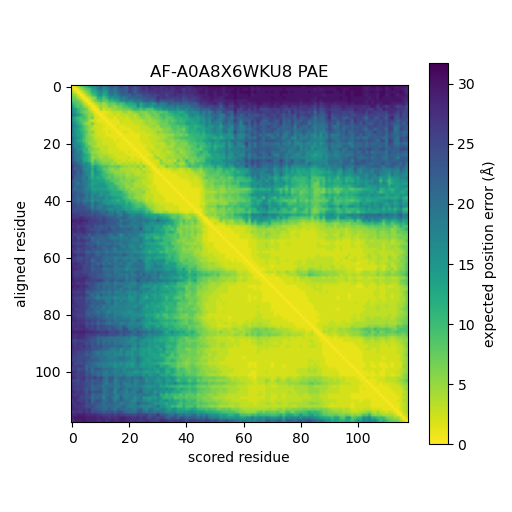 -8.372 -3.906 15.153 1.00 94.12 106 PHE A O 1
ATOM 871 N N . SER A 1 107 ? -6.904 -5.088 16.352 1.00 94.00 107 SER A N 1
ATOM 872 C CA . SER A 1 107 ? -7.026 -6.300 15.524 1.00 94.00 107 SER A CA 1
ATOM 873 C C . SER A 1 107 ? -8.456 -6.852 15.479 1.00 94.00 107 SER A C 1
ATOM 875 O O . SER A 1 107 ? -8.926 -7.216 14.408 1.00 94.00 107 SER A O 1
ATOM 877 N N . LYS A 1 108 ? -9.188 -6.837 16.604 1.00 94.81 108 LYS A N 1
ATOM 878 C CA . LYS A 1 108 ? -10.606 -7.244 16.626 1.00 94.81 108 LYS A CA 1
ATOM 879 C C . LYS A 1 108 ? -11.481 -6.306 15.790 1.00 94.81 108 LYS A C 1
ATOM 881 O O . LYS A 1 108 ? -12.304 -6.768 15.010 1.00 94.81 108 LYS A O 1
ATOM 886 N N . VAL A 1 109 ? -11.252 -4.994 15.906 1.00 94.06 109 VAL A N 1
ATOM 887 C CA . VAL A 1 109 ? -11.958 -3.972 15.115 1.00 94.06 109 VAL A CA 1
ATOM 888 C C . VAL A 1 109 ? -11.704 -4.184 13.625 1.00 94.06 109 VAL A C 1
ATOM 890 O O . VAL A 1 109 ? -12.648 -4.209 12.846 1.00 94.06 109 VAL A O 1
ATOM 893 N N . ARG A 1 110 ? -10.450 -4.423 13.224 1.00 95.00 110 ARG A N 1
ATOM 894 C CA . ARG A 1 110 ? -10.103 -4.784 11.845 1.00 95.00 110 ARG A CA 1
ATOM 895 C C . ARG A 1 110 ? -10.938 -5.952 11.338 1.00 95.00 110 ARG A C 1
ATOM 897 O O . ARG A 1 110 ? -11.410 -5.905 10.207 1.00 95.00 110 ARG A O 1
ATOM 904 N N . ASP A 1 111 ? -11.034 -7.020 12.120 1.00 94.25 111 ASP A N 1
ATOM 905 C CA . ASP A 1 111 ? -11.654 -8.260 11.662 1.00 94.25 111 ASP A CA 1
ATOM 906 C C . ASP A 1 111 ? -13.176 -8.108 11.520 1.00 94.25 111 ASP A C 1
ATOM 908 O O . ASP A 1 111 ? -13.730 -8.607 10.545 1.00 94.25 111 ASP A O 1
ATOM 912 N N . ILE A 1 112 ? -13.812 -7.291 12.367 1.00 94.62 112 ILE A N 1
ATOM 913 C CA . ILE A 1 112 ? -15.205 -6.842 12.190 1.00 94.62 112 ILE A CA 1
ATOM 914 C C . ILE A 1 112 ? -15.345 -5.971 10.932 1.00 94.62 112 ILE A C 1
ATOM 916 O O . ILE A 1 112 ? -16.197 -6.212 10.085 1.00 94.62 112 ILE A O 1
ATOM 920 N N . LEU A 1 113 ? -14.484 -4.968 10.758 1.00 93.00 113 LEU A N 1
ATOM 921 C CA . LEU A 1 113 ? -14.582 -4.043 9.625 1.00 93.00 113 LEU A CA 1
ATOM 922 C C . LEU A 1 113 ? -14.298 -4.716 8.275 1.00 93.00 113 LEU A C 1
ATOM 924 O O . LEU A 1 113 ? -14.767 -4.244 7.244 1.00 93.00 113 LEU A O 1
ATOM 928 N N . LYS A 1 114 ? -13.533 -5.814 8.242 1.00 88.88 114 LYS A N 1
ATOM 929 C CA . LYS A 1 114 ? -13.299 -6.593 7.015 1.00 88.88 114 LYS A CA 1
ATOM 930 C C . LYS A 1 114 ? -14.571 -7.237 6.471 1.00 88.88 114 LYS A C 1
ATOM 932 O O . LYS A 1 114 ? -14.662 -7.379 5.255 1.00 88.88 114 LYS A O 1
ATOM 937 N N . THR A 1 115 ? -15.506 -7.633 7.333 1.00 85.38 115 THR A N 1
ATOM 938 C CA . THR A 1 115 ? -16.756 -8.292 6.921 1.00 85.38 115 THR A CA 1
ATOM 939 C C . THR A 1 115 ? -17.839 -7.292 6.525 1.00 85.38 115 THR A C 1
ATOM 941 O O . THR A 1 115 ? -18.745 -7.641 5.781 1.00 85.38 115 THR A O 1
ATOM 944 N N . GLN A 1 116 ? -17.707 -6.031 6.942 1.00 80.88 116 GLN A N 1
ATOM 945 C CA . GLN A 1 116 ? -18.631 -4.934 6.623 1.00 80.88 116 GLN A CA 1
ATOM 946 C C . GLN A 1 116 ? -18.299 -4.205 5.310 1.00 80.88 116 GLN A C 1
ATOM 948 O O . GLN A 1 116 ? -18.847 -3.143 5.027 1.00 80.88 116 GLN A O 1
ATOM 953 N N . ARG A 1 117 ? -17.377 -4.742 4.503 1.00 64.69 117 ARG A N 1
ATOM 954 C CA . ARG A 1 117 ? -16.937 -4.134 3.241 1.00 64.69 117 ARG A CA 1
ATOM 955 C C . ARG A 1 117 ? -18.004 -4.335 2.158 1.00 64.69 117 ARG A C 1
ATOM 957 O O . ARG A 1 117 ? -17.820 -5.179 1.290 1.00 64.69 117 ARG A O 1
ATOM 964 N N . GLY A 1 118 ? -19.087 -3.558 2.209 1.00 56.25 118 GLY A N 1
ATOM 965 C CA . GLY A 1 118 ? -20.053 -3.394 1.108 1.00 56.25 118 GLY A CA 1
ATOM 966 C C . GLY A 1 118 ? -19.381 -2.767 -0.094 1.00 56.25 118 GLY A C 1
ATOM 967 O O . GLY A 1 118 ? -18.847 -1.654 0.089 1.00 56.25 118 GLY A O 1
#

pLDDT: mean 86.38, std 10.99, range [42.59, 95.5]

Radius of gyration: 28.38 Å; Cα contacts (8 Å, |Δi|>4): 58; chains: 1; bounding box: 73×58×42 Å

Foldseek 3Di:
DDDPDDDDDPVRVVVVVVVVVVVVVVVVVVVVVVVVVVVVCCVVPNDPLVVQLVVLVVQLQQQADDDDVVSVVSLVVSQVSNVVSVHHQDPLNSLVSSLVNYDDVCVVVSVVSVVVSD

Nearest PDB structures (foldseek):
  7nlg-assembly2_C-2  TM=7.801E-01  e=1.228E+00  Saccharomyces cerevisiae
  7nli-assembly1_B  TM=6.951E-01  e=2.788E+00  Saccharomyces cerevisiae

Mean predicted aligned error: 11.5 Å

Organism: Trichonephila clavipes (NCBI:txid2585209)

Sequence (118 aa):
MRLSGFRKTQTQLHTLSYRSQMIKRLHFTAEDNAKMLWDKIRVTFLGQGEDRKIDAANELKHIRIKNVGEYIARALKVSTKCHSLGWEVSPRELVYHTVRGLNGKFSKVRDILKTQRG

Solvent-accessible surface area (backbone atoms only — not comparable to full-atom values): 6806 Å² total; per-residue (Å²): 143,78,87,82,76,83,77,77,50,73,69,55,51,51,53,50,52,52,50,54,53,50,53,52,51,52,49,51,52,50,52,52,50,51,51,54,51,48,52,50,51,39,72,76,70,58,45,79,62,54,54,52,43,51,51,40,50,50,51,46,66,65,39,63,63,85,49,72,70,63,34,54,53,48,53,51,53,42,47,53,52,26,43,77,62,75,41,81,71,49,74,66,55,52,52,53,32,58,44,66,20,36,47,80,93,37,37,67,58,27,59,56,54,65,75,66,70,124

Secondary structure (DSSP, 8-state):
---------HHHHHHHHHHHHHHHHHHHHHHHHHHHHHHHHHHHH--HHHHHHHHHHHHHHT---SSHHHHHHHHHHHHHHHHHTT----HHHHHHHHHHT--GGGHHHHHHHHHT--